Protein AF-A0A9D9PVY9-F1 (afdb_monomer_lite)

Structure (mmCIF, N/CA/C/O backbone):
data_AF-A0A9D9PVY9-F1
#
_entry.id   AF-A0A9D9PVY9-F1
#
loop_
_atom_site.group_PDB
_atom_site.id
_atom_site.type_symbol
_atom_site.label_atom_id
_atom_site.label_alt_id
_atom_site.label_comp_id
_atom_site.label_asym_id
_atom_site.label_entity_id
_atom_site.label_seq_id
_atom_site.pdbx_PDB_ins_code
_atom_site.Cartn_x
_atom_site.Cartn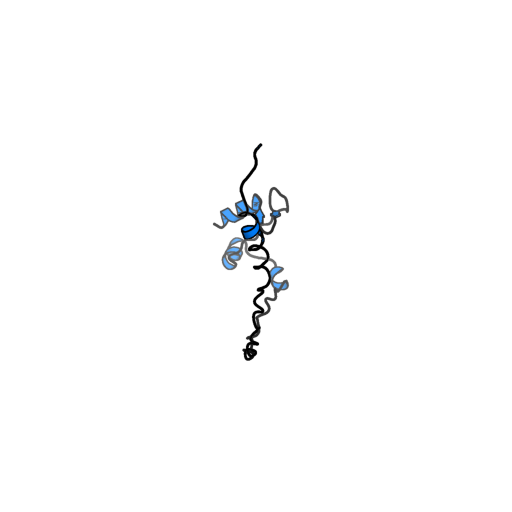_y
_atom_site.Cartn_z
_atom_site.occupancy
_atom_site.B_iso_or_equiv
_atom_site.auth_seq_id
_atom_site.auth_comp_id
_atom_site.auth_asym_id
_atom_site.auth_atom_id
_atom_site.pdbx_PDB_model_num
ATOM 1 N N . MET A 1 1 ? 32.832 -37.378 -75.988 1.00 37.94 1 MET A N 1
ATOM 2 C CA . MET A 1 1 ? 32.656 -36.444 -74.852 1.00 37.94 1 MET A CA 1
ATOM 3 C C . MET A 1 1 ? 31.340 -35.714 -75.068 1.00 37.94 1 MET A C 1
ATOM 5 O O . MET A 1 1 ? 31.233 -35.013 -76.055 1.00 37.94 1 MET A O 1
ATOM 9 N N . SER A 1 2 ? 30.247 -36.145 -74.442 1.00 40.28 2 SER A N 1
ATOM 10 C CA . SER A 1 2 ? 29.813 -35.832 -73.068 1.00 40.28 2 SER A CA 1
ATOM 11 C C . SER A 1 2 ? 29.198 -34.432 -72.938 1.00 40.28 2 SER A C 1
ATOM 13 O O . SER A 1 2 ? 29.750 -33.473 -73.463 1.00 40.28 2 SER A O 1
ATOM 15 N N . LEU A 1 3 ? 28.144 -34.382 -72.113 1.00 43.19 3 LEU A N 1
ATOM 16 C CA . LEU A 1 3 ? 27.439 -33.232 -71.532 1.00 43.19 3 LEU A CA 1
ATOM 17 C C . LEU A 1 3 ? 26.394 -32.539 -72.430 1.00 43.19 3 LEU A C 1
ATOM 19 O O . LEU A 1 3 ? 26.695 -32.165 -73.549 1.00 43.19 3 LEU A O 1
ATOM 23 N N . THR A 1 4 ? 25.153 -32.252 -72.026 1.00 47.91 4 THR A N 1
ATOM 24 C CA . THR A 1 4 ? 24.307 -32.586 -70.860 1.00 47.91 4 THR A CA 1
ATOM 25 C C . THR A 1 4 ? 22.927 -31.962 -71.132 1.00 47.91 4 THR A C 1
ATOM 27 O O . THR A 1 4 ? 22.834 -30.869 -71.685 1.00 47.91 4 THR A O 1
ATOM 30 N N . SER A 1 5 ? 21.860 -32.642 -70.715 1.00 52.81 5 SER A N 1
ATOM 31 C CA . SER A 1 5 ? 20.462 -32.187 -70.698 1.00 52.81 5 SER A CA 1
ATOM 32 C C . SER A 1 5 ? 20.229 -30.918 -69.863 1.00 52.81 5 SER A C 1
ATOM 34 O O . SER A 1 5 ? 20.826 -30.825 -68.793 1.00 52.81 5 SER A O 1
ATOM 36 N N . THR A 1 6 ? 19.292 -30.039 -70.264 1.00 51.12 6 THR A N 1
ATOM 37 C CA . THR A 1 6 ? 18.168 -29.460 -69.460 1.00 51.12 6 THR A CA 1
ATOM 38 C C . THR A 1 6 ? 17.721 -28.059 -69.941 1.00 51.12 6 THR A C 1
ATOM 40 O O . THR A 1 6 ? 18.305 -27.060 -69.535 1.00 51.12 6 THR A O 1
ATOM 43 N N . PRO A 1 7 ? 16.612 -27.922 -70.697 1.00 49.59 7 PRO A N 1
ATOM 44 C CA . PRO A 1 7 ? 15.959 -26.624 -70.918 1.00 49.59 7 PRO A CA 1
ATOM 45 C C . PRO A 1 7 ? 14.816 -26.327 -69.918 1.00 49.59 7 PRO A C 1
ATOM 47 O O . PRO A 1 7 ? 14.050 -25.389 -70.105 1.00 49.59 7 PRO A O 1
ATOM 50 N N . THR A 1 8 ? 14.677 -27.100 -68.835 1.00 54.69 8 THR A N 1
ATOM 51 C CA . THR A 1 8 ? 13.515 -27.030 -67.918 1.00 54.69 8 THR A CA 1
ATOM 52 C C . THR A 1 8 ? 13.668 -26.008 -66.779 1.00 54.69 8 THR A C 1
ATOM 54 O O . THR A 1 8 ? 12.724 -25.761 -66.036 1.00 54.69 8 THR A O 1
ATOM 57 N N . ARG A 1 9 ? 14.841 -25.380 -66.616 1.00 53.56 9 ARG A N 1
ATOM 58 C CA . ARG A 1 9 ? 15.117 -24.466 -65.485 1.00 53.56 9 ARG A CA 1
ATOM 59 C C . ARG A 1 9 ? 14.776 -22.997 -65.752 1.00 53.56 9 ARG A C 1
ATOM 61 O O . ARG A 1 9 ? 14.528 -22.260 -64.805 1.00 53.56 9 ARG A O 1
ATOM 68 N N . TYR A 1 10 ? 14.696 -22.579 -67.016 1.00 49.75 10 TYR A N 1
ATOM 69 C CA . TYR A 1 10 ? 14.384 -21.185 -67.365 1.00 49.75 10 TYR A CA 1
ATOM 70 C C . TYR A 1 10 ? 12.884 -20.872 -67.380 1.00 49.75 10 TYR A C 1
ATOM 72 O O . TYR A 1 10 ? 12.498 -19.729 -67.154 1.00 49.75 10 TYR A O 1
ATOM 80 N N . VAL A 1 11 ? 12.029 -21.885 -67.552 1.00 53.69 11 VAL A N 1
ATOM 81 C CA . VAL A 1 11 ? 10.566 -21.705 -67.509 1.00 53.69 11 VAL A CA 1
ATOM 82 C C . VAL A 1 11 ? 10.083 -21.395 -66.083 1.00 53.69 11 VAL A C 1
ATOM 84 O O . VAL A 1 11 ? 9.121 -20.656 -65.900 1.00 53.69 11 VAL A O 1
ATOM 87 N N . LEU A 1 12 ? 10.796 -21.876 -65.059 1.00 48.03 12 LEU A N 1
ATOM 88 C CA . LEU A 1 12 ? 10.439 -21.677 -63.648 1.00 48.03 12 LEU A CA 1
ATOM 89 C C . LEU A 1 12 ? 10.893 -20.324 -63.067 1.00 48.03 12 LEU A C 1
ATOM 91 O O . LEU A 1 12 ? 10.319 -19.868 -62.084 1.00 48.03 12 LEU A O 1
ATOM 95 N N . LEU A 1 13 ? 11.867 -19.646 -63.687 1.00 47.88 13 LEU A N 1
ATOM 96 C CA . LEU A 1 13 ? 12.319 -18.308 -63.270 1.00 47.88 13 LEU A CA 1
ATOM 97 C C . LEU A 1 13 ? 11.485 -17.168 -63.880 1.00 47.88 13 LEU A C 1
ATOM 99 O O . LEU A 1 13 ? 11.382 -16.103 -63.278 1.00 47.88 13 LEU A O 1
ATOM 103 N N . ALA A 1 14 ? 10.828 -17.394 -65.023 1.00 47.53 14 ALA A N 1
ATOM 104 C CA . ALA A 1 14 ? 9.928 -16.411 -65.632 1.00 47.53 14 ALA A CA 1
ATOM 105 C C . ALA A 1 14 ? 8.566 -16.300 -64.912 1.00 47.53 14 ALA A C 1
ATOM 107 O O . ALA A 1 14 ? 7.896 -15.276 -65.014 1.00 47.53 14 ALA A O 1
ATOM 108 N N . ALA A 1 15 ? 8.170 -17.319 -64.140 1.00 46.47 15 ALA A N 1
ATOM 109 C CA . ALA A 1 15 ? 6.899 -17.336 -63.413 1.00 46.47 15 ALA A CA 1
ATOM 110 C C . ALA A 1 15 ? 6.931 -16.597 -62.056 1.00 46.47 15 ALA A C 1
ATOM 112 O O . ALA A 1 15 ? 5.873 -16.319 -61.498 1.00 46.47 15 ALA A O 1
ATOM 113 N N . LEU A 1 16 ? 8.111 -16.239 -61.528 1.00 48.75 16 LEU A N 1
ATOM 114 C CA . LEU A 1 16 ? 8.253 -15.579 -60.217 1.00 48.75 16 LEU A CA 1
ATOM 115 C C . LEU A 1 16 ? 8.243 -14.035 -60.294 1.00 48.75 16 LEU A C 1
ATOM 117 O O . LEU A 1 16 ? 8.090 -13.365 -59.279 1.00 48.75 16 LEU A O 1
ATOM 121 N N . VAL A 1 17 ? 8.383 -13.448 -61.489 1.00 49.94 17 VAL A N 1
ATOM 122 C CA . VAL A 1 17 ? 8.430 -11.980 -61.679 1.00 49.94 17 VAL A CA 1
ATOM 123 C C . VAL A 1 17 ? 7.051 -11.392 -62.039 1.00 49.94 17 VAL A C 1
ATOM 125 O O . VAL A 1 17 ? 6.840 -10.187 -61.940 1.00 49.94 17 VAL A O 1
ATOM 128 N N . GLY A 1 18 ? 6.069 -12.233 -62.384 1.00 43.72 18 GLY A N 1
ATOM 129 C CA . GLY A 1 18 ? 4.719 -11.804 -62.780 1.00 43.72 18 GLY A CA 1
ATOM 130 C C . GLY A 1 18 ? 3.727 -11.545 -61.637 1.00 43.72 18 GLY A C 1
ATOM 131 O O . GLY A 1 18 ? 2.627 -11.066 -61.892 1.00 43.72 18 GLY A O 1
ATOM 132 N N . THR A 1 19 ? 4.075 -11.840 -60.381 1.00 47.66 19 THR A N 1
ATOM 133 C CA . THR A 1 19 ? 3.140 -11.800 -59.234 1.00 47.66 19 THR A CA 1
ATOM 134 C C . THR A 1 19 ? 3.343 -10.619 -58.280 1.00 47.66 19 THR A C 1
ATOM 136 O O . THR A 1 19 ? 2.850 -10.654 -57.156 1.00 47.66 19 THR A O 1
ATOM 139 N N . LEU A 1 20 ? 4.036 -9.555 -58.703 1.00 51.38 20 LEU A N 1
ATOM 140 C CA . LEU A 1 20 ? 4.249 -8.348 -57.885 1.00 51.38 20 LEU A CA 1
ATOM 141 C C . LEU A 1 20 ? 3.660 -7.070 -58.514 1.00 51.38 20 LEU A C 1
ATOM 143 O O . LEU A 1 20 ? 4.180 -5.978 -58.314 1.00 51.38 20 LEU A O 1
ATOM 147 N N . 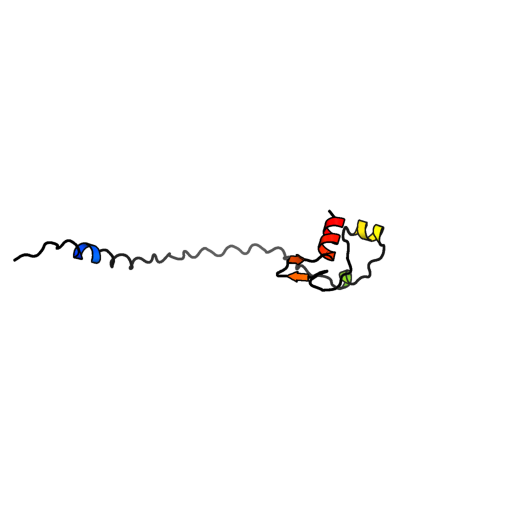ALA A 1 21 ? 2.578 -7.200 -59.288 1.00 45.31 21 ALA A N 1
ATOM 148 C CA . ALA A 1 21 ? 1.903 -6.065 -59.932 1.00 45.31 21 ALA A CA 1
ATOM 149 C C . ALA A 1 21 ? 0.368 -6.088 -59.793 1.00 45.31 21 ALA A C 1
ATOM 151 O O . ALA A 1 21 ? -0.344 -5.557 -60.638 1.00 45.31 21 ALA A O 1
ATOM 152 N N . CYS A 1 22 ? -0.159 -6.677 -58.715 1.00 38.88 22 CYS A N 1
ATOM 153 C CA . CYS A 1 22 ? -1.579 -6.584 -58.374 1.00 38.88 22 CYS A CA 1
ATOM 154 C C . CYS A 1 22 ? -1.732 -6.117 -56.923 1.00 38.88 22 CYS A C 1
ATOM 156 O O . CYS A 1 22 ? -2.065 -6.891 -56.031 1.00 38.88 22 CYS A O 1
ATOM 158 N N . ALA A 1 23 ? -1.444 -4.838 -56.679 1.00 48.78 23 ALA A N 1
ATOM 159 C CA . ALA A 1 23 ? -1.930 -4.173 -55.480 1.00 48.78 23 ALA A CA 1
ATOM 160 C C . ALA A 1 23 ? -3.432 -3.905 -55.684 1.00 48.78 23 ALA A C 1
ATOM 162 O O . ALA A 1 23 ? -3.776 -3.175 -56.617 1.00 48.78 23 ALA A O 1
ATOM 163 N N . PRO A 1 24 ? -4.345 -4.473 -54.876 1.00 48.88 24 PRO A N 1
ATOM 164 C CA . PRO A 1 24 ? -5.727 -4.037 -54.908 1.00 48.88 24 PRO A CA 1
ATOM 165 C C . PRO A 1 24 ? -5.757 -2.624 -54.326 1.00 48.88 24 PRO A C 1
ATOM 167 O O . PRO A 1 24 ? -5.569 -2.422 -53.126 1.00 48.88 24 PRO A O 1
ATOM 170 N N . THR A 1 25 ? -5.978 -1.626 -55.174 1.00 49.62 25 THR A N 1
ATOM 171 C CA . THR A 1 25 ? -6.485 -0.335 -54.725 1.00 49.62 25 THR A CA 1
ATOM 172 C C . THR A 1 25 ? -7.880 -0.594 -54.173 1.00 49.62 25 THR A C 1
ATOM 174 O O . THR A 1 25 ? -8.869 -0.640 -54.898 1.00 49.62 25 THR A O 1
ATOM 177 N N . ALA A 1 26 ? -7.955 -0.847 -52.866 1.00 48.22 26 ALA A N 1
ATOM 178 C CA . ALA A 1 26 ? -9.212 -0.837 -52.149 1.00 48.22 26 ALA A CA 1
ATOM 179 C C . ALA A 1 26 ? -9.822 0.553 -52.347 1.00 48.22 26 ALA A C 1
ATOM 181 O O . ALA A 1 26 ? -9.344 1.549 -51.805 1.00 48.22 26 ALA A O 1
ATOM 182 N N . THR A 1 27 ? -10.850 0.625 -53.189 1.00 44.62 27 THR A N 1
ATOM 183 C CA . THR A 1 27 ? -11.750 1.765 -53.278 1.00 44.62 27 THR A CA 1
ATOM 184 C C . THR A 1 27 ? -12.217 2.092 -51.864 1.00 44.62 27 THR A C 1
ATOM 186 O O . THR A 1 27 ? -12.991 1.344 -51.267 1.00 44.62 27 THR A O 1
ATOM 189 N N . HIS A 1 28 ? -11.736 3.202 -51.306 1.00 48.41 28 HIS A N 1
ATOM 190 C CA . HIS A 1 28 ? -12.321 3.777 -50.107 1.00 48.41 28 HIS A CA 1
ATOM 191 C C . HIS A 1 28 ? -13.730 4.255 -50.470 1.00 48.41 28 HIS A C 1
ATOM 193 O O . HIS A 1 28 ? -13.920 5.355 -50.984 1.00 48.41 28 HIS A O 1
ATOM 199 N N . ALA A 1 29 ? -14.729 3.404 -50.240 1.00 46.44 29 ALA A N 1
ATOM 200 C CA . ALA A 1 29 ? -16.119 3.821 -50.216 1.00 46.44 29 ALA A CA 1
ATOM 201 C C . ALA A 1 29 ? -16.271 4.819 -49.061 1.00 46.44 29 ALA A C 1
ATOM 203 O O . ALA A 1 29 ? -16.155 4.457 -47.890 1.00 46.44 29 ALA A O 1
ATOM 204 N N . GLN A 1 30 ? -16.468 6.093 -49.395 1.00 47.03 30 GLN A N 1
ATOM 205 C CA . GLN A 1 30 ? -16.723 7.147 -48.425 1.00 47.03 30 GLN A CA 1
ATOM 206 C C . GLN A 1 30 ? -18.054 6.849 -47.726 1.00 47.03 30 GLN A C 1
ATOM 208 O O . GLN A 1 30 ? -19.133 7.122 -48.250 1.00 47.03 30 GLN A O 1
ATOM 213 N N . ALA A 1 31 ? -17.975 6.247 -46.541 1.00 56.09 31 ALA A N 1
ATOM 214 C CA . ALA A 1 31 ? -19.123 6.077 -45.674 1.00 56.09 31 ALA A CA 1
ATOM 215 C C . ALA A 1 31 ? -19.665 7.463 -45.296 1.00 56.09 31 ALA A C 1
ATOM 217 O O . ALA A 1 31 ? -18.930 8.337 -44.829 1.00 56.09 31 ALA A O 1
ATOM 218 N N . LYS A 1 32 ? -20.966 7.656 -45.529 1.00 57.59 32 LYS A N 1
ATOM 219 C CA . LYS A 1 32 ? -21.748 8.813 -45.085 1.00 57.59 32 LYS A CA 1
ATOM 220 C C . LYS A 1 32 ? -21.427 9.104 -43.607 1.00 57.59 32 LYS A C 1
ATOM 222 O O . LYS A 1 32 ? -21.501 8.167 -42.810 1.00 57.59 32 LYS A O 1
ATOM 227 N N . PRO A 1 33 ? -21.082 10.351 -43.225 1.00 56.62 33 PRO A N 1
ATOM 228 C CA . PRO A 1 33 ? -20.789 10.685 -41.836 1.00 56.62 33 PRO A CA 1
ATOM 229 C C . PRO A 1 33 ? -21.931 10.221 -40.924 1.00 56.62 33 PRO A C 1
ATOM 231 O O . PRO A 1 33 ? -23.093 10.519 -41.232 1.00 56.62 33 PRO A O 1
ATOM 234 N N . PRO A 1 34 ? -21.653 9.489 -39.830 1.00 53.91 34 PRO A N 1
ATOM 235 C CA . PRO A 1 34 ? -22.695 9.146 -38.881 1.00 53.91 34 PRO A CA 1
ATOM 236 C C . PRO A 1 34 ? -23.247 10.446 -38.297 1.00 53.91 34 PRO A C 1
ATOM 238 O O . PRO A 1 34 ? -22.493 11.348 -37.922 1.00 53.91 34 PRO A O 1
ATOM 241 N N . ALA A 1 35 ? -24.575 10.554 -38.260 1.00 60.75 35 ALA A N 1
ATOM 242 C CA . ALA A 1 35 ? -25.252 11.637 -37.569 1.00 60.75 35 ALA A CA 1
ATOM 243 C C . ALA A 1 35 ? -24.696 11.723 -36.143 1.00 60.75 35 ALA A C 1
ATOM 245 O O . ALA A 1 35 ? -24.583 10.708 -35.454 1.00 60.75 35 ALA A O 1
ATOM 246 N N . LYS A 1 36 ? -24.302 12.934 -35.744 1.00 57.59 36 LYS A N 1
ATOM 247 C CA . LYS A 1 36 ? -23.751 13.258 -34.430 1.00 57.59 36 LYS A CA 1
ATOM 248 C C . LYS A 1 36 ? -24.744 12.813 -33.358 1.00 57.59 36 LYS A C 1
ATOM 250 O O . LYS A 1 36 ? -25.683 13.536 -33.048 1.00 57.59 36 LYS A O 1
ATOM 255 N N . ALA A 1 37 ? -24.543 11.614 -32.817 1.00 62.06 37 ALA A N 1
ATOM 256 C CA . ALA A 1 37 ? -25.172 11.215 -31.575 1.00 62.06 37 ALA A CA 1
ATOM 257 C C . ALA A 1 37 ? -24.716 12.226 -30.522 1.00 62.06 37 ALA A C 1
ATOM 259 O O . ALA A 1 37 ? -23.513 12.434 -30.335 1.00 62.06 37 ALA A O 1
ATOM 260 N N . GLU A 1 38 ? -25.672 12.911 -29.903 1.00 61.34 38 GLU A N 1
ATOM 261 C CA . GLU A 1 38 ? -25.413 13.827 -28.803 1.00 61.34 38 GLU A CA 1
ATOM 262 C C . GLU A 1 38 ? -24.682 13.057 -27.704 1.00 61.34 38 GLU A C 1
ATOM 264 O O . GLU A 1 38 ? -25.238 12.193 -27.021 1.00 61.34 38 GLU A O 1
ATOM 269 N N . ALA A 1 39 ? -23.383 13.326 -27.589 1.00 60.03 39 ALA A N 1
ATOM 270 C CA . ALA A 1 39 ? -22.557 12.764 -26.546 1.00 60.03 39 ALA A CA 1
ATOM 271 C C . ALA A 1 39 ? -23.089 13.287 -25.209 1.00 60.03 39 ALA A C 1
ATOM 273 O O . ALA A 1 39 ? -22.949 14.471 -24.897 1.00 60.03 39 ALA A O 1
ATOM 274 N N . LYS A 1 40 ? -23.702 12.397 -24.418 1.00 66.62 40 LYS A N 1
ATOM 275 C CA . LYS A 1 40 ? -23.913 12.616 -22.982 1.00 66.62 40 LYS A CA 1
ATOM 276 C C . LYS A 1 40 ? -22.611 13.187 -22.410 1.00 66.62 40 LYS A C 1
ATOM 278 O O . LYS A 1 40 ? -21.559 12.615 -22.710 1.00 66.62 40 LYS A O 1
ATOM 283 N N . PRO A 1 41 ? -22.649 14.274 -21.620 1.00 61.47 41 PRO A N 1
ATOM 284 C CA . PRO A 1 41 ? -21.431 14.871 -21.102 1.00 61.47 41 PRO A CA 1
ATOM 285 C C . PRO A 1 41 ? -20.680 13.791 -20.331 1.00 61.47 41 PRO A C 1
ATOM 287 O O . PRO A 1 41 ? -21.190 13.230 -19.356 1.00 61.47 41 PRO A O 1
ATOM 290 N N . ALA A 1 42 ? -19.496 13.441 -20.832 1.00 66.88 42 ALA A N 1
ATOM 291 C CA . ALA A 1 42 ? -18.593 12.557 -20.131 1.00 66.88 42 ALA A CA 1
ATOM 292 C C . ALA A 1 42 ? -18.333 13.212 -18.775 1.00 66.88 42 ALA A C 1
ATOM 294 O O . ALA A 1 42 ? -17.872 14.352 -18.712 1.00 66.88 42 ALA A O 1
ATO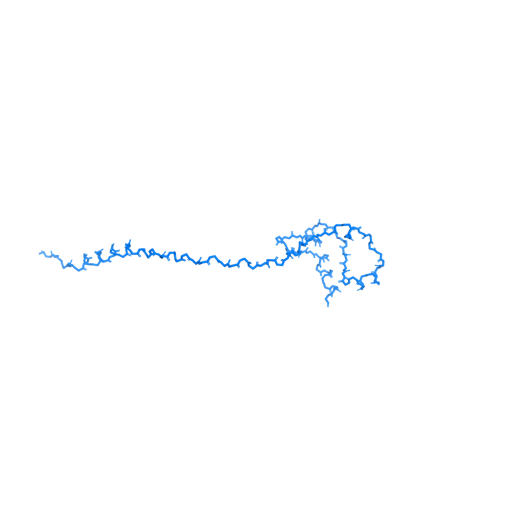M 295 N N . LYS A 1 43 ? -18.699 12.530 -17.687 1.00 69.25 43 LYS A N 1
ATOM 296 C CA . LYS A 1 43 ? -18.332 12.976 -16.346 1.00 69.25 43 LYS A CA 1
ATOM 297 C C . LYS A 1 43 ? -16.807 13.006 -16.309 1.00 69.25 43 LYS A C 1
ATOM 299 O O . LYS A 1 43 ? -16.180 11.950 -16.285 1.00 69.25 43 LYS A O 1
ATOM 304 N N . THR A 1 44 ? -16.221 14.198 -16.360 1.00 72.44 44 THR A N 1
ATOM 305 C CA . THR A 1 44 ? -14.797 14.384 -16.097 1.00 72.44 44 THR A CA 1
ATOM 306 C C . THR A 1 44 ? -14.529 13.830 -14.705 1.00 72.44 44 THR A C 1
ATOM 308 O O . THR A 1 44 ? -15.112 14.294 -13.727 1.00 72.44 44 THR A O 1
ATOM 311 N N . LEU A 1 45 ? -13.701 12.790 -14.626 1.00 75.56 45 LEU A N 1
ATOM 312 C CA . LEU A 1 45 ? -13.226 12.229 -13.366 1.00 75.56 45 LEU A CA 1
ATOM 313 C C . LEU A 1 45 ? -12.256 13.239 -12.743 1.00 75.56 45 LEU A C 1
ATOM 315 O O . LEU A 1 45 ? -11.046 13.157 -12.937 1.00 75.56 45 LEU A O 1
ATOM 319 N N . THR A 1 46 ? -12.796 14.239 -12.052 1.00 79.38 46 THR A N 1
ATOM 320 C CA . THR A 1 46 ? -12.001 15.191 -11.275 1.00 79.38 46 THR A CA 1
ATOM 321 C C . THR A 1 46 ? -11.707 14.575 -9.912 1.00 79.38 46 THR A C 1
ATOM 323 O O . THR A 1 46 ? -12.623 14.163 -9.203 1.00 79.38 46 THR A O 1
ATOM 326 N N . ILE A 1 47 ? -10.428 14.504 -9.546 1.00 81.25 47 ILE A N 1
ATOM 327 C CA . ILE A 1 47 ? -9.987 14.049 -8.224 1.00 81.25 47 ILE A CA 1
ATOM 328 C C . ILE A 1 47 ? -9.940 15.272 -7.304 1.00 81.25 47 ILE A C 1
ATOM 330 O O . ILE A 1 47 ? -9.128 16.171 -7.526 1.00 81.25 47 ILE A O 1
ATOM 334 N N . ASP A 1 48 ? -10.790 15.313 -6.277 1.00 85.25 48 ASP A N 1
ATOM 335 C CA . ASP A 1 48 ? -10.734 16.359 -5.252 1.00 85.25 48 ASP A CA 1
ATOM 336 C C . ASP A 1 48 ? -9.644 16.030 -4.218 1.00 85.25 48 ASP A C 1
ATOM 338 O O . ASP A 1 48 ? -9.812 15.194 -3.326 1.00 85.25 48 ASP A O 1
ATOM 342 N N . LEU A 1 49 ? -8.492 16.692 -4.346 1.00 84.81 49 LEU A N 1
ATOM 343 C CA . LEU A 1 49 ? -7.359 16.528 -3.430 1.00 84.81 49 LEU A CA 1
ATOM 344 C C . LEU A 1 49 ? -7.689 16.981 -2.001 1.00 84.81 49 LEU A C 1
ATOM 346 O O . LEU A 1 49 ? -7.100 16.474 -1.043 1.00 84.81 49 LEU A O 1
ATOM 350 N N . THR A 1 50 ? -8.642 17.902 -1.849 1.00 87.12 50 THR A N 1
ATOM 351 C CA . THR A 1 50 ? -9.040 18.472 -0.558 1.00 87.12 50 THR A CA 1
ATOM 352 C C . THR A 1 50 ? -9.687 17.420 0.334 1.00 87.12 50 THR A C 1
ATOM 354 O O . THR A 1 50 ? -9.503 17.435 1.548 1.00 87.12 50 THR A O 1
ATOM 357 N N . GLU A 1 51 ? -10.412 16.461 -0.246 1.00 82.94 51 GLU A N 1
ATOM 358 C CA . GLU A 1 51 ? -10.999 15.352 0.510 1.00 82.94 51 GLU A CA 1
ATOM 359 C C . GLU A 1 51 ? -9.962 14.316 0.944 1.00 82.94 51 GLU A C 1
ATOM 361 O O . GLU A 1 51 ? -10.052 13.776 2.047 1.00 82.94 51 GLU A O 1
ATOM 366 N N . ILE A 1 52 ? -8.946 14.070 0.114 1.00 82.38 52 ILE A N 1
ATOM 367 C CA . ILE A 1 52 ? -7.910 13.059 0.368 1.00 82.38 52 ILE A CA 1
ATOM 368 C C . ILE A 1 52 ? -7.001 13.470 1.535 1.00 82.38 52 ILE A C 1
ATOM 370 O O . ILE A 1 52 ? -6.557 12.603 2.297 1.00 82.38 52 ILE A O 1
ATOM 374 N N . GLN A 1 53 ? -6.744 14.775 1.674 1.00 85.31 53 GLN A N 1
ATOM 375 C CA . GLN A 1 53 ? -5.879 15.351 2.707 1.00 85.31 53 GLN A CA 1
ATOM 376 C C . GLN A 1 53 ? -6.547 15.498 4.080 1.00 85.31 53 GLN A C 1
ATOM 378 O O . GLN A 1 53 ? -5.853 15.782 5.057 1.00 85.31 53 GLN A O 1
ATOM 383 N N . LYS A 1 54 ? -7.868 15.295 4.194 1.00 87.88 54 LYS A N 1
ATOM 384 C CA . LYS A 1 54 ? -8.551 15.349 5.494 1.00 87.88 54 LYS A CA 1
ATOM 385 C C . LYS A 1 54 ? -7.929 14.311 6.445 1.00 87.88 54 LYS A C 1
ATOM 387 O O . LYS A 1 54 ? -7.809 13.143 6.058 1.00 87.88 54 LYS A O 1
ATOM 392 N N . PRO A 1 55 ? -7.549 14.693 7.679 1.00 86.50 55 PRO A N 1
ATOM 393 C CA . PRO A 1 55 ? -7.040 13.747 8.664 1.00 86.50 55 PRO A CA 1
ATOM 394 C C . PRO A 1 55 ? -8.041 12.618 8.913 1.00 86.50 55 PRO A C 1
ATOM 396 O O . PRO A 1 55 ? -9.239 12.856 9.074 1.00 86.50 55 PRO A O 1
ATOM 399 N N . TRP A 1 56 ? -7.555 11.379 8.937 1.00 85.62 56 TRP A N 1
ATOM 400 C CA . TRP A 1 56 ? -8.391 10.226 9.251 1.00 85.62 56 TRP A CA 1
ATOM 401 C C . TRP A 1 56 ? -8.459 10.053 10.764 1.00 85.62 56 TRP A C 1
ATOM 403 O O . TRP A 1 56 ? -7.436 9.865 11.415 1.00 85.62 56 TRP A O 1
ATOM 413 N N . THR A 1 57 ? -9.670 10.117 11.312 1.00 85.62 57 THR A N 1
ATOM 414 C CA . THR A 1 57 ? -9.955 9.813 12.717 1.00 85.62 57 THR A CA 1
ATOM 415 C C . THR A 1 57 ? -10.697 8.483 12.834 1.00 85.62 57 THR A C 1
ATOM 417 O O . THR A 1 57 ? -11.342 8.017 11.880 1.00 85.62 57 THR A O 1
ATOM 420 N N . GLY A 1 58 ? -10.574 7.869 14.013 1.00 84.62 58 GLY A N 1
ATOM 421 C CA . GLY A 1 58 ? -11.045 6.514 14.278 1.00 84.62 58 GLY A CA 1
ATOM 422 C C . GLY A 1 58 ? -10.105 5.484 13.662 1.00 84.62 58 GLY A C 1
ATOM 423 O O . GLY A 1 58 ? -9.940 5.441 12.440 1.00 84.62 58 GLY A O 1
ATOM 424 N N . ASP A 1 59 ? -9.505 4.672 14.525 1.00 83.81 59 ASP A N 1
ATOM 425 C CA . ASP A 1 59 ? -8.685 3.524 14.167 1.00 83.81 59 ASP A CA 1
ATOM 426 C C . ASP A 1 59 ? -9.572 2.447 13.530 1.00 83.81 59 ASP A C 1
ATOM 428 O O . ASP A 1 59 ? -9.735 2.427 12.314 1.00 83.81 59 ASP A O 1
ATOM 432 N N . LEU A 1 60 ? -10.226 1.600 14.317 1.00 88.94 60 LEU A N 1
ATOM 433 C CA . LEU A 1 60 ? -10.983 0.459 13.832 1.00 88.94 60 LEU A CA 1
ATOM 434 C C . LEU A 1 60 ? -12.334 0.876 13.248 1.00 88.94 60 LEU A C 1
ATOM 436 O O . LEU A 1 60 ? -12.611 0.590 12.084 1.00 88.94 60 LEU A O 1
ATOM 440 N N . ASP A 1 61 ? -13.140 1.625 14.002 1.00 90.62 61 ASP A N 1
ATOM 441 C CA . ASP A 1 61 ? -14.470 2.062 13.552 1.00 90.62 61 ASP A CA 1
ATOM 442 C C . ASP A 1 61 ? -14.395 2.912 12.279 1.00 90.62 61 ASP A C 1
ATOM 444 O O . ASP A 1 61 ? -15.253 2.841 11.395 1.00 90.62 61 ASP A O 1
ATOM 448 N N . GLY A 1 62 ? -13.348 3.734 12.182 1.00 90.31 62 GLY A N 1
ATOM 449 C CA . GLY A 1 62 ? -13.078 4.544 11.005 1.00 90.31 62 GLY A CA 1
ATOM 450 C C . GLY A 1 62 ? -12.654 3.693 9.809 1.00 90.31 62 GLY A C 1
ATOM 451 O O . GLY A 1 62 ? -13.147 3.918 8.701 1.00 90.31 62 GLY A O 1
ATOM 452 N N . MET A 1 63 ? -11.763 2.716 10.015 1.00 90.50 63 MET A N 1
ATOM 453 C CA . MET A 1 63 ? -11.340 1.780 8.967 1.00 90.50 63 MET A CA 1
ATOM 454 C C . MET A 1 63 ? -12.516 0.953 8.430 1.00 90.50 63 MET A C 1
ATOM 456 O O . MET A 1 63 ? -12.660 0.855 7.211 1.00 90.50 63 MET A O 1
ATOM 460 N N . ILE A 1 64 ? -13.399 0.447 9.303 1.00 90.88 64 ILE A N 1
ATOM 461 C CA . ILE A 1 64 ? -14.580 -0.343 8.912 1.00 90.88 64 ILE A CA 1
ATOM 462 C C . ILE A 1 64 ? -15.511 0.474 8.009 1.00 90.88 64 ILE A C 1
ATOM 464 O O . ILE A 1 64 ? -15.866 0.016 6.928 1.00 90.88 64 ILE A O 1
ATOM 468 N N . LYS A 1 65 ? -15.852 1.714 8.388 1.00 92.31 65 LYS A N 1
ATOM 469 C CA . LYS A 1 65 ? -16.751 2.581 7.595 1.00 92.31 65 LYS A CA 1
ATOM 470 C C . LYS A 1 65 ? -16.211 2.908 6.199 1.00 92.31 65 LYS A C 1
ATOM 472 O O . LYS A 1 65 ? -16.991 3.153 5.284 1.00 92.31 65 LYS A O 1
ATOM 477 N N . ARG A 1 66 ? -14.884 2.971 6.042 1.00 89.38 66 ARG A N 1
ATOM 478 C CA . ARG A 1 66 ? -14.207 3.337 4.784 1.00 89.38 66 ARG A CA 1
ATOM 479 C C . ARG A 1 66 ? -13.8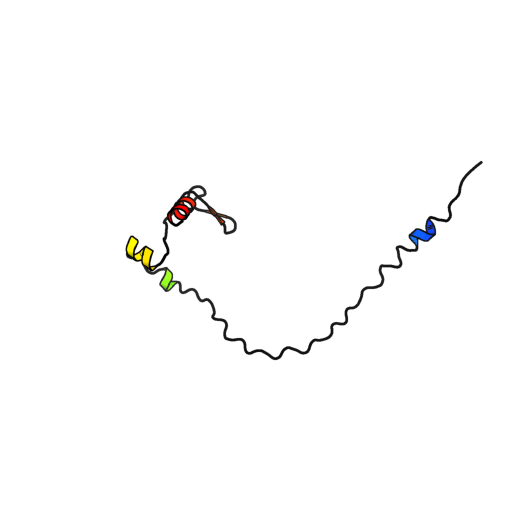06 2.128 3.938 1.00 89.38 66 ARG A C 1
ATOM 481 O O . ARG A 1 66 ? -13.384 2.323 2.800 1.00 89.38 66 ARG A O 1
ATOM 488 N N . HIS A 1 67 ? -13.873 0.912 4.487 1.00 90.88 67 HIS A N 1
ATOM 489 C CA . HIS A 1 67 ? -13.392 -0.325 3.854 1.00 90.88 67 HIS A CA 1
ATOM 490 C C . HIS A 1 67 ? -11.959 -0.211 3.298 1.00 90.88 67 HIS A C 1
ATOM 492 O O . HIS A 1 67 ? -11.602 -0.854 2.315 1.00 90.88 67 HIS A O 1
ATOM 498 N N . THR A 1 68 ? -11.143 0.661 3.894 1.00 88.50 68 THR A N 1
ATOM 499 C CA . THR A 1 68 ? -9.800 0.988 3.410 1.00 88.50 68 THR A CA 1
ATOM 500 C C . THR A 1 68 ? -8.870 1.169 4.595 1.00 88.50 68 THR A C 1
ATOM 502 O O . THR A 1 68 ? -9.174 1.919 5.526 1.00 88.50 68 THR A O 1
ATOM 505 N N . ILE A 1 69 ? -7.705 0.530 4.522 1.00 90.06 69 ILE A N 1
ATOM 506 C CA . ILE A 1 69 ? -6.642 0.626 5.521 1.00 90.06 69 ILE A CA 1
ATOM 507 C C . ILE A 1 69 ? -5.451 1.349 4.885 1.00 90.06 69 ILE A C 1
ATOM 509 O O . ILE A 1 69 ? -5.077 1.069 3.747 1.00 90.06 69 ILE A O 1
ATOM 513 N N . ARG A 1 70 ? -4.861 2.302 5.613 1.00 90.06 70 ARG A N 1
ATOM 514 C CA . ARG A 1 70 ? -3.628 2.996 5.216 1.00 90.06 70 ARG A CA 1
ATOM 515 C C . ARG A 1 70 ? -2.493 2.516 6.109 1.00 90.06 70 ARG A C 1
ATOM 517 O O . ARG A 1 70 ? -2.533 2.733 7.315 1.00 90.06 70 ARG A O 1
ATOM 524 N N . VAL A 1 71 ? -1.487 1.891 5.508 1.00 91.25 71 VAL A N 1
ATOM 525 C CA . VAL A 1 71 ? -0.298 1.399 6.212 1.00 91.25 71 VAL A CA 1
ATOM 526 C C . VAL A 1 71 ? 0.851 2.369 5.963 1.00 91.25 71 VAL A C 1
ATOM 528 O O . VAL A 1 71 ? 1.237 2.596 4.816 1.00 91.25 71 VAL A O 1
ATOM 531 N N . LEU A 1 72 ? 1.392 2.959 7.031 1.00 93.00 72 LEU A N 1
ATOM 532 C CA . LEU A 1 72 ? 2.599 3.776 6.938 1.00 93.00 72 LEU A CA 1
ATOM 533 C C . LEU A 1 72 ? 3.809 2.857 6.757 1.00 93.00 72 LEU A C 1
ATOM 535 O O . LEU A 1 72 ? 4.031 1.945 7.548 1.00 93.00 72 LEU A O 1
ATOM 539 N N . THR A 1 73 ? 4.599 3.113 5.723 1.00 93.56 73 THR A N 1
ATOM 540 C CA . THR A 1 73 ? 5.798 2.336 5.410 1.00 93.56 73 THR A CA 1
ATOM 541 C C . THR A 1 73 ? 6.886 3.243 4.852 1.00 93.56 73 THR A C 1
ATOM 543 O O . THR A 1 73 ? 6.618 4.358 4.398 1.00 93.56 73 THR A O 1
ATOM 546 N N . VAL A 1 74 ? 8.125 2.764 4.894 1.00 94.94 74 VAL A N 1
ATOM 547 C CA . VAL A 1 74 ? 9.287 3.468 4.354 1.00 94.94 74 VAL A CA 1
ATOM 548 C C . VAL A 1 74 ? 9.561 2.967 2.943 1.00 94.94 74 VAL A C 1
ATOM 550 O O . VAL A 1 74 ? 9.634 1.759 2.705 1.00 94.94 74 VAL A O 1
ATOM 553 N N . TYR A 1 75 ? 9.771 3.900 2.014 1.00 95.19 75 TYR A N 1
ATOM 554 C CA . TYR A 1 75 ? 10.145 3.565 0.645 1.00 95.19 75 TYR A CA 1
ATOM 555 C C . TYR A 1 75 ? 11.529 2.904 0.615 1.00 95.19 75 TYR A C 1
ATOM 557 O O . TYR A 1 75 ? 12.557 3.550 0.810 1.00 95.19 75 TYR A O 1
ATOM 565 N N . SER A 1 76 ? 11.552 1.590 0.409 1.00 94.25 76 SER A N 1
ATOM 566 C CA . SER A 1 76 ? 12.769 0.782 0.356 1.00 94.25 76 SER A CA 1
ATOM 567 C C . SER A 1 76 ? 12.470 -0.555 -0.305 1.00 94.25 76 SER A C 1
ATOM 569 O O . SER A 1 76 ? 11.374 -1.093 -0.156 1.00 94.25 76 SER A O 1
ATOM 571 N N . LYS A 1 77 ? 13.460 -1.137 -0.987 1.00 92.69 77 LYS A N 1
ATOM 572 C CA . LYS A 1 77 ? 13.290 -2.405 -1.717 1.00 92.69 77 LYS A CA 1
ATOM 573 C C . LYS A 1 77 ? 12.877 -3.583 -0.827 1.00 92.69 77 LYS A C 1
ATOM 575 O O . LYS A 1 77 ? 12.286 -4.533 -1.326 1.00 92.69 77 LYS A O 1
ATOM 580 N N . THR A 1 78 ? 13.165 -3.501 0.470 1.00 94.75 78 THR A N 1
ATOM 581 C CA . THR A 1 78 ? 12.759 -4.496 1.468 1.00 94.75 78 THR A CA 1
ATOM 582 C C . THR A 1 78 ? 11.310 -4.304 1.915 1.00 94.75 78 THR A C 1
ATOM 584 O O . THR A 1 78 ? 10.568 -5.280 1.988 1.00 94.75 78 THR A O 1
ATOM 587 N N . PHE A 1 79 ? 10.889 -3.070 2.219 1.00 95.25 79 PHE A N 1
ATOM 588 C CA . PHE A 1 79 ? 9.586 -2.817 2.845 1.00 95.25 79 PHE A CA 1
ATOM 589 C C . PHE A 1 79 ? 8.479 -2.463 1.850 1.00 95.25 79 PHE A C 1
ATOM 591 O O . PHE A 1 79 ? 7.407 -3.061 1.921 1.00 95.25 79 PHE A O 1
ATOM 598 N N . TYR A 1 80 ? 8.716 -1.513 0.943 1.00 96.25 80 TYR A N 1
ATOM 599 C CA . TYR A 1 80 ? 7.725 -1.060 -0.033 1.00 96.25 80 TYR A CA 1
ATOM 600 C C . TYR A 1 80 ? 8.388 -0.393 -1.242 1.00 96.25 80 TYR A C 1
ATOM 602 O O . TYR A 1 80 ? 9.061 0.635 -1.108 1.00 96.25 80 TYR A O 1
ATOM 610 N N . THR A 1 81 ? 8.142 -0.944 -2.428 1.00 96.50 81 THR A N 1
ATOM 611 C CA . THR A 1 81 ? 8.510 -0.357 -3.722 1.00 96.50 81 THR A CA 1
ATOM 612 C C . THR A 1 81 ? 7.430 -0.583 -4.767 1.00 96.50 81 THR A C 1
ATOM 614 O O . THR A 1 81 ? 6.606 -1.491 -4.665 1.00 96.50 81 THR A O 1
ATOM 617 N N . VAL A 1 82 ? 7.463 0.245 -5.811 1.00 96.06 82 VAL A N 1
ATOM 618 C CA . VAL A 1 82 ? 6.614 0.098 -6.993 1.00 96.06 82 VAL A CA 1
ATOM 619 C C . VAL A 1 82 ? 7.517 -0.065 -8.208 1.00 96.06 82 VAL A C 1
ATOM 621 O O . VAL A 1 82 ? 8.291 0.835 -8.524 1.00 96.06 82 VAL A O 1
ATOM 624 N N . ASP A 1 83 ? 7.425 -1.207 -8.885 1.00 92.62 83 ASP A N 1
ATOM 625 C CA . ASP A 1 83 ? 8.186 -1.505 -10.101 1.00 92.62 83 ASP A CA 1
ATOM 626 C C . ASP A 1 83 ? 7.212 -1.780 -11.251 1.00 92.62 83 ASP A C 1
ATOM 628 O O . ASP A 1 83 ? 6.378 -2.681 -11.164 1.00 92.62 83 ASP A O 1
ATOM 632 N N . LYS A 1 84 ? 7.257 -0.955 -12.306 1.00 94.00 84 LYS A N 1
ATOM 633 C CA . LYS A 1 84 ? 6.330 -1.011 -13.459 1.00 94.00 84 LYS A CA 1
ATOM 634 C C . LYS A 1 84 ? 4.844 -1.114 -13.064 1.00 94.00 84 LYS A C 1
ATOM 636 O O . LYS A 1 84 ? 4.073 -1.832 -13.693 1.00 94.00 84 LYS A O 1
ATOM 641 N N . GLY A 1 85 ? 4.444 -0.403 -12.008 1.00 93.38 85 GLY A N 1
ATOM 642 C CA . GLY A 1 85 ? 3.068 -0.406 -11.491 1.00 93.38 85 GLY A CA 1
ATOM 643 C C . GLY A 1 85 ? 2.721 -1.586 -10.576 1.00 93.38 85 GLY A C 1
ATOM 644 O O . GLY A 1 85 ? 1.618 -1.631 -10.039 1.00 93.38 85 GLY A O 1
ATOM 645 N N . VAL A 1 86 ? 3.652 -2.514 -10.347 1.00 94.06 86 VAL A N 1
ATOM 646 C CA . VAL A 1 86 ? 3.488 -3.618 -9.397 1.00 94.06 86 VAL A CA 1
ATOM 647 C C . VAL A 1 86 ? 4.060 -3.204 -8.045 1.00 94.06 86 VAL A C 1
ATOM 649 O O . VAL A 1 86 ? 5.242 -2.878 -7.935 1.00 94.06 86 VAL A O 1
ATOM 652 N N . GLN A 1 87 ? 3.218 -3.226 -7.014 1.00 94.81 87 GLN A N 1
ATOM 653 C CA . GLN A 1 87 ? 3.623 -3.000 -5.626 1.00 94.81 87 GLN A CA 1
ATOM 654 C C . GLN A 1 87 ? 4.303 -4.260 -5.070 1.00 94.81 87 GLN A C 1
ATOM 656 O O . GLN A 1 87 ? 3.850 -5.377 -5.324 1.00 94.81 87 GLN A O 1
ATOM 661 N N . ARG A 1 88 ? 5.417 -4.086 -4.356 1.00 94.25 88 ARG A N 1
ATOM 662 C CA . ARG A 1 88 ? 6.254 -5.158 -3.795 1.00 94.25 88 ARG A CA 1
ATOM 663 C C . ARG A 1 88 ? 6.756 -4.762 -2.406 1.00 94.25 88 ARG A C 1
ATOM 665 O O . ARG A 1 88 ? 6.933 -3.575 -2.133 1.00 94.25 88 ARG A O 1
ATOM 672 N N . GLY A 1 89 ? 7.098 -5.757 -1.590 1.00 95.62 89 GLY A N 1
ATOM 673 C CA . GLY A 1 89 ? 7.862 -5.580 -0.354 1.00 95.62 89 GLY A CA 1
ATOM 674 C C . GLY A 1 89 ? 7.166 -6.179 0.861 1.00 95.62 89 GLY A C 1
ATOM 675 O O . GLY A 1 89 ? 5.952 -6.356 0.871 1.00 95.62 89 GLY A O 1
ATOM 676 N N . ALA A 1 90 ? 7.937 -6.452 1.913 1.00 96.00 90 ALA A N 1
ATOM 677 C CA . ALA A 1 90 ? 7.454 -7.179 3.083 1.00 96.00 90 ALA A CA 1
ATOM 678 C C . ALA A 1 90 ? 6.272 -6.487 3.784 1.00 96.00 90 ALA A C 1
ATOM 680 O O . ALA A 1 90 ? 5.345 -7.158 4.228 1.00 96.00 90 ALA A O 1
ATOM 681 N N . ALA A 1 91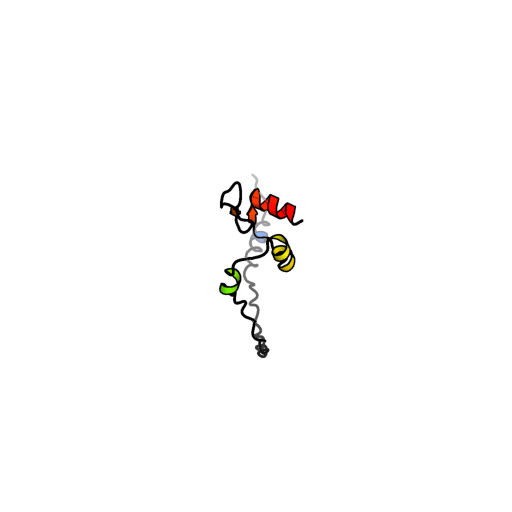 ? 6.276 -5.150 3.863 1.00 95.31 91 ALA A N 1
ATOM 682 C CA . ALA A 1 91 ? 5.181 -4.410 4.490 1.00 95.31 91 ALA A CA 1
ATOM 683 C C . ALA A 1 91 ? 3.911 -4.433 3.627 1.00 95.31 91 ALA A C 1
ATOM 685 O O . ALA A 1 91 ? 2.806 -4.505 4.161 1.00 95.31 91 ALA A O 1
ATOM 686 N N . PHE A 1 92 ? 4.067 -4.398 2.299 1.00 95.12 92 PHE A N 1
ATOM 687 C CA . PHE A 1 92 ? 2.947 -4.540 1.372 1.00 95.12 92 PHE A CA 1
ATOM 688 C C . PHE A 1 92 ? 2.327 -5.932 1.468 1.00 95.12 92 PHE A C 1
ATOM 690 O O . PHE A 1 92 ? 1.117 -6.044 1.640 1.00 95.12 92 PHE A O 1
ATOM 697 N N . ASP A 1 93 ? 3.160 -6.971 1.412 1.00 94.69 93 ASP A N 1
ATOM 698 C CA . ASP A 1 93 ? 2.721 -8.365 1.424 1.00 94.69 93 ASP A CA 1
ATOM 699 C C . ASP A 1 93 ? 2.021 -8.706 2.747 1.00 94.69 93 ASP A C 1
ATOM 701 O O . ASP A 1 93 ? 0.926 -9.266 2.742 1.00 94.69 93 ASP A O 1
ATOM 705 N N . ALA A 1 94 ? 2.587 -8.279 3.882 1.00 95.44 94 ALA A N 1
ATOM 706 C CA . ALA A 1 94 ? 1.958 -8.438 5.193 1.00 95.44 94 ALA A CA 1
ATOM 707 C C . ALA A 1 94 ? 0.613 -7.699 5.289 1.00 95.44 94 ALA A C 1
ATOM 709 O O . ALA A 1 94 ? -0.363 -8.252 5.790 1.00 95.44 94 ALA A O 1
ATOM 710 N N . GLY A 1 95 ? 0.539 -6.464 4.779 1.00 94.19 95 GLY A N 1
ATOM 711 C CA . GLY A 1 95 ? -0.708 -5.701 4.744 1.00 94.19 95 GLY A CA 1
ATOM 712 C C . GLY A 1 95 ? -1.770 -6.346 3.852 1.00 94.19 95 GLY A C 1
ATOM 713 O O . GLY A 1 95 ? -2.947 -6.327 4.194 1.00 94.19 95 GLY A O 1
ATOM 714 N N . ARG A 1 96 ? -1.364 -6.954 2.733 1.00 93.62 96 ARG A N 1
ATOM 715 C CA . ARG A 1 96 ? -2.258 -7.687 1.830 1.00 93.62 96 ARG A CA 1
ATOM 716 C C . ARG A 1 96 ? -2.837 -8.931 2.498 1.00 93.62 96 ARG A C 1
ATOM 718 O O . ARG A 1 96 ? -4.048 -9.100 2.459 1.00 93.62 96 ARG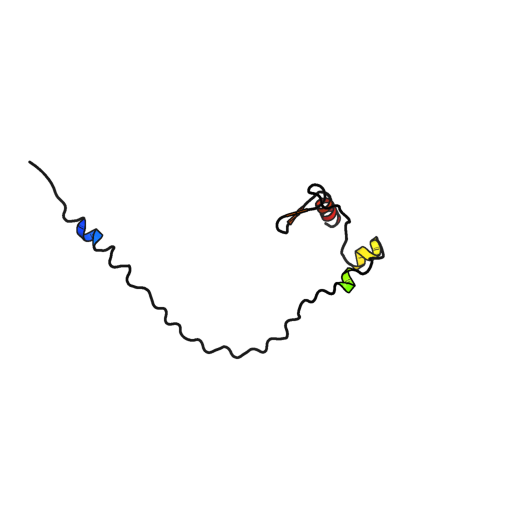 A O 1
ATOM 725 N N . LEU A 1 97 ? -1.987 -9.729 3.147 1.00 95.19 97 LEU A N 1
ATOM 726 C CA . LEU A 1 97 ? -2.389 -10.933 3.885 1.00 95.19 97 LEU A CA 1
ATOM 727 C C . LEU A 1 97 ? -3.295 -10.634 5.081 1.00 95.19 97 LEU A C 1
ATOM 729 O O . LEU A 1 97 ? -4.078 -11.480 5.476 1.00 95.19 97 LEU A O 1
ATOM 733 N N . PHE A 1 98 ? -3.177 -9.451 5.681 1.00 91.75 98 PHE A N 1
ATOM 734 C CA . PHE A 1 98 ? -4.031 -9.048 6.796 1.00 91.75 98 PHE A CA 1
ATOM 735 C C . PHE A 1 98 ? -5.480 -8.746 6.375 1.00 91.75 98 PHE A C 1
ATOM 737 O O . PHE A 1 98 ? -6.387 -8.840 7.197 1.00 91.75 98 PHE A O 1
ATOM 744 N N . VAL A 1 99 ? -5.688 -8.319 5.126 1.00 86.81 99 VAL A N 1
ATOM 745 C CA . VAL A 1 99 ? -7.003 -7.892 4.610 1.00 86.81 99 VAL A CA 1
ATOM 746 C C . VAL A 1 99 ? -7.749 -9.022 3.900 1.00 86.81 99 VAL A C 1
ATOM 748 O O . VAL A 1 99 ? -8.967 -8.936 3.746 1.00 86.81 99 VAL A O 1
ATOM 751 N N . GLU A 1 100 ? -7.018 -10.034 3.440 1.00 86.12 100 GLU A N 1
ATOM 752 C CA . GLU A 1 100 ? -7.556 -11.240 2.804 1.00 86.12 100 GLU A CA 1
ATOM 753 C C . GLU A 1 100 ? -8.133 -12.218 3.836 1.00 86.12 100 GLU A C 1
ATOM 755 O O . GLU A 1 100 ? -9.250 -12.722 3.577 1.00 86.12 100 GLU A O 1
#

Sequence (100 aa):
MSLTSTPTRYVLLAALVGTLACAPTATHAQAKPPAKAEAKPAKTLTIDLTEIQKPWTGDLDGMIKRHTIRVLTVYSKTFYTVDKGVQRGAAFDAGRLFVE

Radius of gyration: 34.95 Å; chains: 1; bounding box: 58×55×89 Å

Foldseek 3Di:
DDDDDDPPPVVVVVVVVPPPPDDPPPPPPPDDDPDDDPPDPDPPPDDDVVVVPPDQDDDPVSCVVVVDDDDDDDDDQAAWDADPNDIDHDVVVVVVVVSD

Secondary structure (DSSP, 8-state):
-------SSHHHHHTSSTTS------------PPP-------------HHHHTSPP--SHHHHHHHT--------BTTTBEEETTEEESHHHHHHHHHH-

pLDDT: mean 73.62, std 20.06, range [37.94, 96.5]